Protein AF-A0A9Q4GUC1-F1 (afdb_monomer_lite)

Structure (mmCIF, N/CA/C/O backbone):
data_AF-A0A9Q4GUC1-F1
#
_entry.id   AF-A0A9Q4GUC1-F1
#
loop_
_atom_site.group_PDB
_atom_site.id
_atom_site.type_symbol
_atom_site.label_atom_id
_atom_site.label_alt_id
_atom_site.label_comp_id
_atom_site.label_asym_id
_atom_site.label_entity_id
_atom_site.label_seq_id
_atom_site.pdbx_PDB_ins_code
_atom_site.Cartn_x
_atom_site.Cartn_y
_atom_site.Cartn_z
_atom_site.occupancy
_atom_site.B_iso_or_equiv
_atom_site.auth_seq_id
_atom_site.auth_comp_id
_atom_site.auth_asym_id
_atom_site.auth_atom_id
_atom_site.pdbx_PDB_model_num
ATOM 1 N N . MET A 1 1 ? -43.993 -12.519 84.714 1.00 38.12 1 MET A N 1
ATOM 2 C CA . MET A 1 1 ? -42.914 -12.198 83.753 1.00 38.12 1 MET A CA 1
ATOM 3 C C . MET A 1 1 ? -43.347 -10.989 82.925 1.00 38.12 1 MET A C 1
ATOM 5 O O . MET A 1 1 ? -44.485 -10.961 82.479 1.00 38.12 1 MET A O 1
ATOM 9 N N . LYS A 1 2 ? -42.481 -9.963 82.849 1.00 43.41 2 LYS A N 1
ATOM 10 C CA . LYS A 1 2 ? -42.586 -8.724 82.036 1.00 43.41 2 LYS A CA 1
ATOM 11 C C . LYS A 1 2 ? -42.635 -9.090 80.533 1.00 43.41 2 LYS A C 1
ATOM 13 O O . LYS A 1 2 ? -42.073 -10.115 80.182 1.00 43.41 2 LYS A O 1
ATOM 18 N N . SER A 1 3 ? -43.247 -8.346 79.609 1.00 45.41 3 SER A N 1
ATOM 19 C CA . SER A 1 3 ? -43.337 -6.888 79.474 1.00 45.41 3 SER A CA 1
ATOM 20 C C . SER A 1 3 ? -44.627 -6.448 78.750 1.00 45.41 3 SER A C 1
ATOM 22 O O . SER A 1 3 ? -45.191 -7.183 77.945 1.00 45.41 3 SER A O 1
ATOM 24 N N . ARG A 1 4 ? -45.090 -5.233 79.063 1.00 57.41 4 ARG A N 1
ATOM 25 C CA . ARG A 1 4 ? -46.093 -4.467 78.310 1.00 57.41 4 ARG A CA 1
ATOM 26 C C . ARG A 1 4 ? -45.345 -3.333 77.606 1.00 57.41 4 ARG A C 1
ATOM 28 O O . ARG A 1 4 ? -44.520 -2.701 78.262 1.00 57.41 4 ARG A O 1
ATOM 35 N N . SER A 1 5 ? -45.656 -3.036 76.347 1.00 56.94 5 SER A N 1
ATOM 36 C CA . SER A 1 5 ? -45.330 -1.735 75.753 1.00 56.94 5 SER A CA 1
ATOM 37 C C . SER A 1 5 ? -46.492 -1.258 74.886 1.00 56.94 5 SER A C 1
ATOM 39 O O . SER A 1 5 ? -47.025 -2.008 74.073 1.00 56.94 5 SER A O 1
ATOM 41 N N . PHE A 1 6 ? -46.917 -0.033 75.165 1.00 49.84 6 PHE A N 1
ATOM 42 C CA . PHE A 1 6 ? -48.109 0.674 74.710 1.00 49.84 6 PHE A CA 1
ATOM 43 C C . PHE A 1 6 ? -47.636 1.929 73.951 1.00 49.84 6 PHE A C 1
ATOM 45 O O . PHE A 1 6 ? -46.662 2.535 74.388 1.00 49.84 6 PHE A O 1
ATOM 52 N N . LEU A 1 7 ? -48.397 2.346 72.926 1.00 46.91 7 LEU A N 1
ATOM 53 C CA . LEU A 1 7 ? -48.468 3.703 72.330 1.00 46.91 7 LEU A CA 1
ATOM 54 C C . LEU A 1 7 ? -47.204 4.220 71.586 1.00 46.91 7 LEU A C 1
ATOM 56 O O . LEU A 1 7 ? -46.137 4.367 72.160 1.00 46.91 7 LEU A O 1
ATOM 60 N N . GLN A 1 8 ? -47.229 4.374 70.254 1.00 50.12 8 GLN A N 1
ATOM 61 C CA . GLN A 1 8 ? -47.800 5.493 69.469 1.00 50.12 8 GLN A CA 1
ATOM 62 C C . GLN A 1 8 ? -47.007 6.803 69.610 1.00 50.12 8 GLN A C 1
ATOM 64 O O . GLN A 1 8 ? -46.914 7.337 70.704 1.00 50.12 8 GLN A O 1
ATOM 69 N N . CYS A 1 9 ? -46.531 7.345 68.483 1.00 43.53 9 CYS A N 1
ATOM 70 C CA . CYS A 1 9 ? -46.477 8.786 68.209 1.00 43.53 9 CYS A CA 1
ATOM 71 C C . CYS A 1 9 ? -46.208 9.009 66.711 1.00 43.53 9 CYS A C 1
ATOM 73 O O . CYS A 1 9 ? -45.082 8.890 66.236 1.00 43.53 9 CYS A O 1
ATOM 75 N N . PHE A 1 10 ? -47.271 9.337 65.971 1.00 50.06 10 PHE A N 1
ATOM 76 C CA . PHE A 1 10 ? -47.162 10.187 64.790 1.00 50.06 10 PHE A CA 1
ATOM 77 C C . PHE A 1 10 ? -46.742 11.575 65.280 1.00 50.06 10 PHE A C 1
ATOM 79 O O . PHE A 1 10 ? -47.454 12.169 66.086 1.00 50.06 10 PHE A O 1
ATOM 86 N N . ALA A 1 11 ? -45.628 12.105 64.788 1.00 43.25 11 ALA A N 1
ATOM 87 C CA . ALA A 1 11 ? -45.345 13.530 64.872 1.00 43.25 11 ALA A CA 1
ATOM 88 C C . ALA A 1 11 ? -44.516 13.955 63.660 1.00 43.25 11 ALA A C 1
ATOM 90 O O . ALA A 1 11 ? -43.440 13.424 63.395 1.00 43.25 11 ALA A O 1
ATOM 91 N N . ALA A 1 12 ? -45.079 14.899 62.914 1.00 48.78 12 ALA A N 1
ATOM 92 C CA . ALA A 1 12 ? -44.445 15.613 61.825 1.00 48.78 12 ALA A CA 1
ATOM 93 C C . ALA A 1 12 ? -43.177 16.342 62.304 1.00 48.78 12 ALA A C 1
ATOM 95 O O . ALA A 1 12 ? -43.180 16.974 63.359 1.00 48.78 12 ALA A O 1
ATOM 96 N N . GLY A 1 13 ? -42.117 16.296 61.498 1.00 41.41 13 GLY A N 1
ATOM 97 C CA . GLY A 1 13 ? -40.890 17.059 61.708 1.00 41.41 13 GLY A CA 1
ATOM 98 C C . GLY A 1 13 ? -40.245 17.367 60.362 1.00 41.41 13 GLY A C 1
ATOM 99 O O . GLY A 1 13 ? -39.853 16.461 59.635 1.00 41.41 13 GLY A O 1
ATOM 100 N N . ALA A 1 14 ? -40.204 18.648 60.009 1.00 52.12 14 ALA A N 1
ATOM 101 C CA . ALA A 1 14 ? -39.634 19.163 58.774 1.00 52.12 14 ALA A CA 1
ATOM 102 C C . ALA A 1 14 ? -38.127 18.879 58.669 1.00 52.12 14 ALA A C 1
ATOM 104 O O . ALA A 1 14 ? -37.386 19.218 59.586 1.00 52.12 14 ALA A O 1
ATOM 105 N N . LEU A 1 15 ? -37.674 18.377 57.517 1.00 44.31 15 LEU A N 1
ATOM 106 C CA . LEU A 1 15 ? -36.309 18.573 57.020 1.00 44.31 15 LEU A CA 1
ATOM 107 C C . LEU A 1 15 ? -36.361 18.798 55.504 1.00 44.31 15 LEU A C 1
ATOM 109 O O . LEU A 1 15 ? -36.270 17.877 54.698 1.00 44.31 15 LEU A O 1
ATOM 113 N N . ALA A 1 16 ? -36.530 20.063 55.120 1.00 51.91 16 ALA A N 1
ATOM 114 C CA . ALA A 1 16 ? -36.073 20.552 53.830 1.00 51.91 16 ALA A CA 1
ATOM 115 C C . ALA A 1 16 ? -34.540 20.505 53.851 1.00 51.91 16 ALA A C 1
ATOM 117 O O . ALA A 1 16 ? -33.913 21.277 54.576 1.00 51.91 16 ALA A O 1
ATOM 118 N N . SER A 1 17 ? -33.912 19.566 53.144 1.00 49.22 17 SER A N 1
ATOM 119 C CA . SER A 1 17 ? -32.449 19.493 53.090 1.00 49.22 17 SER A CA 1
ATOM 120 C C . SER A 1 17 ? -31.959 18.806 51.812 1.00 49.22 17 SER A C 1
ATOM 122 O O . SER A 1 17 ? -32.234 17.633 51.592 1.00 49.22 17 SER A O 1
ATOM 124 N N . LEU A 1 18 ? -31.150 19.557 51.052 1.00 54.25 18 LEU A N 1
ATOM 125 C CA . LEU A 1 18 ? -30.155 19.114 50.062 1.00 54.25 18 LEU A CA 1
ATOM 126 C C . LEU A 1 18 ? -30.629 18.800 48.633 1.00 54.25 18 LEU A C 1
ATOM 128 O O . LEU A 1 18 ? -30.394 17.721 48.100 1.00 54.25 18 LEU A O 1
ATOM 132 N N . ALA A 1 19 ? -31.138 19.817 47.938 1.00 53.91 19 ALA A N 1
ATOM 133 C CA . ALA A 1 19 ? -30.896 19.939 46.500 1.00 53.91 19 ALA A CA 1
ATOM 134 C C . ALA A 1 19 ? -29.687 20.864 46.282 1.00 53.91 19 ALA A C 1
ATOM 136 O O . ALA A 1 19 ? -29.884 22.031 45.979 1.00 53.91 19 ALA A O 1
ATOM 137 N N . LEU A 1 20 ? -28.447 20.402 46.510 1.00 54.47 20 LEU A N 1
ATOM 138 C CA . LEU A 1 20 ? -27.250 21.167 46.114 1.00 54.47 20 LEU A CA 1
ATOM 139 C C . LEU A 1 20 ? -25.968 20.305 46.082 1.00 54.47 20 LEU A C 1
ATOM 141 O O . LEU A 1 20 ? -25.088 20.457 46.920 1.00 54.47 20 LEU A O 1
ATOM 145 N N . SER A 1 21 ? -25.830 19.399 45.110 1.00 55.75 21 SER A N 1
ATOM 146 C CA . SER A 1 21 ? -24.504 18.849 44.760 1.00 55.75 21 SER A CA 1
ATOM 147 C C . SER A 1 21 ? -24.477 18.187 43.377 1.00 55.75 21 SER A C 1
ATOM 149 O O . SER A 1 21 ? -24.220 16.992 43.255 1.00 55.75 21 SER A O 1
ATOM 151 N N . ALA A 1 22 ? -24.736 18.945 42.311 1.00 55.84 22 ALA A N 1
ATOM 152 C CA . ALA A 1 22 ? -24.563 18.440 40.946 1.00 55.84 22 ALA A CA 1
ATOM 153 C C . ALA A 1 22 ? -23.853 19.465 40.046 1.00 55.84 22 ALA A C 1
ATOM 155 O O . ALA A 1 22 ? -24.370 19.867 39.015 1.00 55.84 22 ALA A O 1
ATOM 156 N N . PHE A 1 23 ? -22.661 19.904 40.458 1.00 61.47 23 PHE A N 1
ATOM 157 C CA . PHE A 1 23 ? -21.711 20.636 39.605 1.00 61.47 23 PHE A CA 1
ATOM 158 C C . PHE A 1 23 ? -20.305 20.026 39.720 1.00 61.47 23 PHE A C 1
ATOM 160 O O . PHE A 1 23 ? -19.307 20.728 39.855 1.00 61.47 23 PHE A O 1
ATOM 167 N N . ALA A 1 24 ? -20.210 18.694 39.688 1.00 65.06 24 ALA A N 1
ATOM 168 C CA . ALA A 1 24 ? -18.926 18.067 39.397 1.00 65.06 24 ALA A CA 1
ATOM 169 C C . ALA A 1 24 ? -18.638 18.264 37.895 1.00 65.06 24 ALA A C 1
ATOM 171 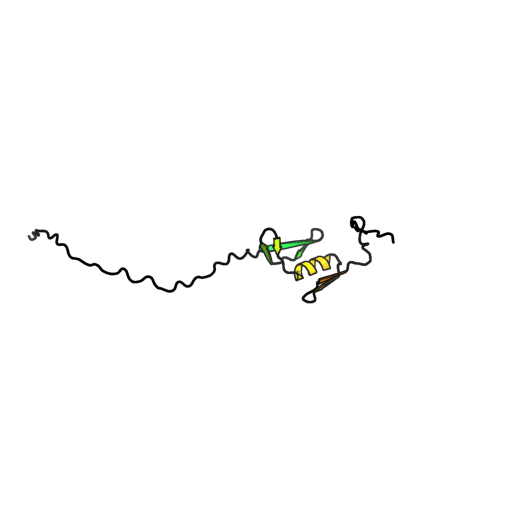O O . ALA A 1 24 ? -19.521 17.971 37.084 1.00 65.06 24 ALA A O 1
ATOM 172 N N . PRO A 1 25 ? -17.454 18.764 37.496 1.00 62.78 25 PRO A N 1
ATOM 173 C CA . PRO A 1 25 ? -17.094 18.845 36.088 1.00 62.78 25 PRO A CA 1
ATOM 174 C C . PRO A 1 25 ? -17.076 17.428 35.511 1.00 62.78 25 PRO A C 1
ATOM 176 O O . PRO A 1 25 ? -16.251 16.598 35.892 1.00 62.78 25 PRO A O 1
ATOM 179 N N . GLN A 1 26 ? -18.015 17.131 34.614 1.00 66.75 26 GLN A N 1
ATOM 180 C CA . GLN A 1 26 ? -17.998 15.883 33.866 1.00 66.75 26 GLN A CA 1
ATOM 181 C C . GLN A 1 26 ? -16.881 15.985 32.831 1.00 66.75 26 GLN A C 1
ATOM 183 O O . GLN A 1 26 ? -16.967 16.757 31.877 1.00 66.75 26 GLN A O 1
ATOM 188 N N . THR A 1 27 ? -15.812 15.221 33.024 1.00 69.62 27 THR A N 1
ATOM 189 C CA . THR A 1 27 ? -14.820 15.005 31.977 1.00 69.62 27 THR A CA 1
ATOM 190 C C . THR A 1 27 ? -15.481 14.193 30.866 1.00 69.62 27 THR A C 1
ATO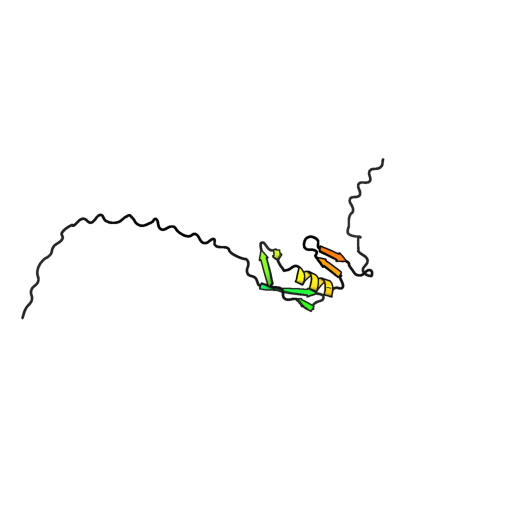M 192 O O . THR A 1 27 ? -15.748 13.000 31.008 1.00 69.62 27 THR A O 1
ATOM 195 N N . ALA A 1 28 ? -15.810 14.854 29.757 1.00 70.75 28 ALA A N 1
ATOM 196 C CA . ALA A 1 28 ? -16.289 14.177 28.563 1.00 70.75 28 ALA A CA 1
ATOM 197 C C . ALA A 1 28 ? -15.104 13.471 27.891 1.00 70.75 28 ALA A C 1
ATOM 199 O O . ALA A 1 28 ? -14.195 14.119 27.373 1.00 70.75 28 ALA A O 1
ATOM 200 N N . TYR A 1 29 ? -15.109 12.140 27.894 1.00 71.50 29 TYR A N 1
ATOM 201 C CA . TYR A 1 29 ? -14.228 11.357 27.033 1.00 71.50 29 TYR A CA 1
ATOM 202 C C . TYR A 1 29 ? -14.883 11.265 25.654 1.00 71.50 29 TYR A C 1
ATOM 204 O O . TYR A 1 29 ? -16.014 10.793 25.532 1.00 71.50 29 TYR A O 1
ATOM 212 N N . ALA A 1 30 ? -14.199 11.740 24.614 1.00 64.44 30 ALA A N 1
ATOM 213 C CA . ALA A 1 30 ? -14.662 11.560 23.245 1.00 64.44 30 ALA A CA 1
ATOM 214 C C . ALA A 1 30 ? -14.667 10.060 22.915 1.00 64.44 30 ALA A C 1
ATOM 216 O O . ALA A 1 30 ? -13.612 9.427 22.873 1.00 64.44 30 ALA A O 1
ATOM 217 N N . ALA A 1 31 ? -15.851 9.487 22.692 1.00 66.31 31 ALA A N 1
ATOM 218 C CA . ALA A 1 31 ? -15.978 8.133 22.174 1.00 66.31 31 ALA A CA 1
ATOM 219 C C . ALA A 1 31 ? -15.585 8.147 20.693 1.00 66.31 31 ALA A C 1
ATOM 221 O O . ALA A 1 31 ? -16.368 8.548 19.831 1.00 66.31 31 ALA A O 1
ATOM 222 N N . THR A 1 32 ? -14.358 7.741 20.386 1.00 74.69 32 THR A N 1
ATOM 223 C CA . THR A 1 32 ? -14.016 7.351 19.022 1.00 74.69 32 THR A CA 1
ATOM 224 C C . THR A 1 32 ? -14.541 5.931 18.818 1.00 74.69 32 THR A C 1
ATOM 226 O O . THR A 1 32 ? -14.313 5.056 19.649 1.00 74.69 32 THR A O 1
ATOM 229 N N . ASN A 1 33 ? -15.276 5.695 17.730 1.00 74.69 33 ASN A N 1
ATOM 230 C CA . ASN A 1 33 ? -15.551 4.345 17.234 1.00 74.69 33 ASN A CA 1
ATOM 231 C C . ASN A 1 33 ? -14.511 4.053 16.146 1.00 74.69 33 ASN A C 1
ATOM 233 O O . ASN A 1 33 ? -14.811 4.256 14.967 1.00 74.69 33 ASN A O 1
ATOM 237 N N . PRO A 1 34 ? -13.263 3.688 16.495 1.00 76.50 34 PRO A N 1
ATOM 238 C CA . PRO A 1 34 ? -12.283 3.350 15.481 1.00 76.50 34 PRO A CA 1
ATOM 239 C C . PRO A 1 34 ? -12.756 2.106 14.730 1.00 76.50 34 PRO A C 1
ATOM 241 O O . PRO A 1 34 ? -13.205 1.131 15.337 1.00 76.50 34 PRO A O 1
ATOM 244 N N . SER A 1 35 ? -12.631 2.127 13.405 1.00 85.00 35 SER A N 1
ATOM 245 C CA . SER A 1 35 ? -12.784 0.911 12.613 1.00 85.00 35 SER A CA 1
ATOM 246 C C . SER A 1 35 ? -11.794 -0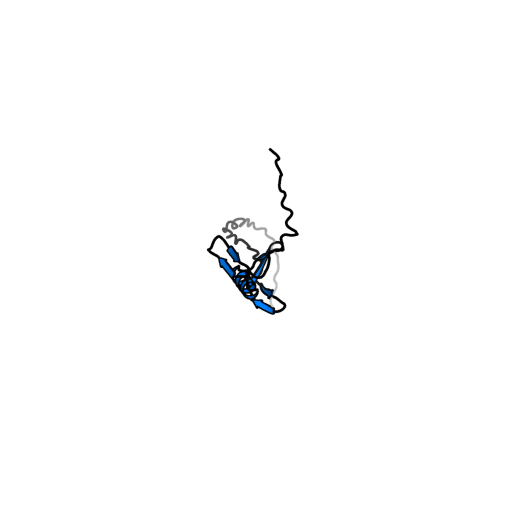.147 13.117 1.00 85.00 35 SER A C 1
ATOM 248 O O . SER A 1 35 ? -10.613 0.168 13.299 1.00 85.00 35 SER A O 1
ATOM 250 N N . PRO A 1 36 ? -12.234 -1.396 13.346 1.00 89.19 36 PRO A N 1
ATOM 251 C CA . PRO A 1 36 ? -11.347 -2.437 13.837 1.00 89.19 36 PRO A CA 1
ATOM 252 C C . PRO A 1 36 ? -10.255 -2.736 12.806 1.00 89.19 36 PRO A C 1
ATOM 254 O O . PRO A 1 36 ? -10.524 -2.904 11.615 1.00 89.19 36 PRO A O 1
ATOM 257 N N . MET A 1 37 ? -9.019 -2.837 13.290 1.00 91.06 37 MET A N 1
ATOM 258 C CA . MET A 1 37 ? -7.880 -3.310 12.509 1.00 91.06 37 MET A CA 1
ATOM 259 C C . MET A 1 37 ? -7.945 -4.835 12.420 1.00 91.06 37 MET A C 1
ATOM 261 O O . MET A 1 37 ? -7.911 -5.531 13.433 1.00 91.06 37 MET A O 1
ATOM 265 N N . THR A 1 38 ? -8.028 -5.363 11.206 1.00 91.56 38 THR A N 1
ATOM 266 C CA . THR A 1 38 ? -8.108 -6.801 10.922 1.00 91.56 38 THR A CA 1
ATOM 267 C C . THR A 1 38 ? -7.024 -7.191 9.928 1.00 91.56 38 THR A C 1
ATOM 269 O O . THR A 1 38 ? -6.653 -6.391 9.071 1.00 91.56 38 THR A O 1
ATOM 272 N N . LYS A 1 39 ? -6.489 -8.411 10.037 1.00 89.50 39 LYS A N 1
ATOM 273 C CA . LYS A 1 39 ? -5.571 -8.933 9.016 1.00 89.50 39 LYS A CA 1
ATOM 274 C C . LYS A 1 39 ? -6.348 -9.180 7.725 1.00 89.50 39 LYS A C 1
ATOM 276 O O . LYS A 1 39 ? -7.403 -9.816 7.756 1.00 89.50 39 LYS A O 1
ATOM 281 N N . ARG A 1 40 ? -5.836 -8.671 6.608 1.00 86.69 40 ARG A N 1
ATOM 282 C CA . ARG A 1 40 ? -6.413 -8.838 5.269 1.00 86.69 40 ARG A CA 1
ATOM 283 C C . ARG A 1 40 ? -5.383 -9.466 4.340 1.00 86.69 40 ARG A C 1
ATOM 285 O O . ARG A 1 40 ? -4.191 -9.351 4.591 1.00 86.69 40 ARG A O 1
ATOM 292 N N . TRP A 1 41 ? -5.871 -10.129 3.302 1.00 84.00 41 TRP A N 1
ATOM 293 C CA . TRP A 1 41 ? -5.062 -10.816 2.301 1.00 84.00 41 TRP A CA 1
ATOM 294 C C . TRP A 1 41 ? -4.875 -9.901 1.091 1.00 84.00 41 TRP A C 1
ATOM 296 O O . TRP A 1 41 ? -5.831 -9.232 0.684 1.00 84.00 41 TRP A O 1
ATOM 306 N N . ILE A 1 42 ? -3.657 -9.856 0.550 1.00 84.38 42 ILE A N 1
ATOM 307 C CA . ILE A 1 42 ? -3.394 -9.349 -0.799 1.00 84.38 42 ILE A CA 1
ATOM 308 C C . ILE A 1 42 ? -2.975 -10.553 -1.641 1.00 84.38 42 ILE A C 1
ATOM 310 O O . ILE A 1 42 ? -1.857 -11.056 -1.502 1.00 84.38 42 ILE A O 1
ATOM 314 N N . ASP A 1 43 ? -3.900 -11.023 -2.473 1.00 82.69 43 ASP A N 1
ATOM 315 C CA . ASP A 1 43 ? -3.692 -12.184 -3.330 1.00 82.69 43 ASP A CA 1
ATOM 316 C C . ASP A 1 43 ? -3.165 -11.731 -4.695 1.00 82.69 43 ASP A C 1
ATOM 318 O O . ASP A 1 43 ? -3.770 -10.893 -5.367 1.00 82.69 43 ASP A O 1
ATOM 322 N N . VAL A 1 44 ? -2.033 -12.297 -5.110 1.00 77.50 44 VAL A N 1
ATOM 323 C CA . VAL A 1 44 ? -1.438 -12.097 -6.435 1.00 77.50 44 VAL A CA 1
ATOM 324 C C . VAL A 1 44 ? -1.312 -13.470 -7.081 1.00 77.50 44 VAL A C 1
ATOM 326 O O . VAL A 1 44 ? -0.631 -14.335 -6.541 1.00 77.50 44 VAL A O 1
ATOM 329 N N . ASN A 1 45 ? -1.964 -13.692 -8.228 1.00 77.69 45 ASN A N 1
ATOM 330 C CA . ASN A 1 45 ? -1.949 -14.984 -8.935 1.00 77.69 45 ASN A CA 1
ATOM 331 C C . ASN A 1 45 ? -2.273 -16.189 -8.019 1.00 77.69 45 ASN A C 1
ATOM 333 O O . ASN A 1 45 ? -1.554 -17.186 -8.030 1.00 77.69 45 ASN A O 1
ATOM 337 N N . ASP A 1 46 ? -3.312 -16.068 -7.184 1.00 73.94 46 ASP A N 1
ATOM 338 C CA . ASP A 1 46 ? -3.744 -17.079 -6.197 1.00 73.94 46 ASP A CA 1
ATOM 339 C C . ASP A 1 46 ? -2.732 -17.395 -5.077 1.00 73.94 46 ASP A C 1
ATOM 341 O O . ASP A 1 46 ? -2.922 -18.332 -4.297 1.00 73.94 46 ASP A O 1
ATOM 345 N N . GLN A 1 47 ? -1.666 -16.600 -4.950 1.00 71.38 47 GLN A N 1
ATOM 346 C CA . GLN A 1 47 ? -0.721 -16.678 -3.845 1.00 71.38 47 GLN A CA 1
ATOM 347 C C . GLN A 1 47 ? -0.897 -15.480 -2.907 1.00 71.38 47 GLN A C 1
ATOM 349 O O . GLN A 1 47 ? -0.813 -14.317 -3.303 1.00 71.38 47 GLN A O 1
ATOM 354 N N . ALA A 1 48 ? -1.128 -15.789 -1.635 1.00 67.75 48 ALA A N 1
ATOM 355 C CA . ALA A 1 48 ? -1.149 -14.818 -0.556 1.00 67.75 48 ALA A CA 1
ATOM 356 C C . ALA A 1 48 ? 0.281 -14.406 -0.201 1.00 67.75 48 ALA A C 1
ATOM 358 O O . ALA A 1 48 ? 1.016 -15.193 0.402 1.00 67.75 48 ALA A O 1
ATOM 359 N N . TYR A 1 49 ? 0.682 -13.191 -0.571 1.00 67.25 49 TYR A N 1
ATOM 360 C CA . TYR A 1 49 ? 2.041 -12.712 -0.297 1.00 67.25 49 TYR A CA 1
ATOM 361 C C . TYR A 1 49 ? 2.136 -11.944 1.018 1.00 67.25 49 TYR A C 1
ATOM 363 O O . TYR A 1 49 ? 3.125 -12.078 1.732 1.00 67.25 49 TYR A O 1
ATOM 371 N N . GLU A 1 50 ? 1.099 -11.183 1.378 1.00 70.50 50 GLU A N 1
ATOM 372 C CA . GLU A 1 50 ? 1.158 -10.267 2.516 1.00 70.50 50 GLU A CA 1
ATOM 373 C C . GLU A 1 50 ? -0.123 -10.284 3.360 1.00 70.50 50 GLU A C 1
ATOM 375 O O . GLU A 1 50 ? -1.241 -10.357 2.840 1.00 70.50 50 GLU A O 1
ATOM 380 N N . HIS A 1 51 ? 0.052 -10.163 4.683 1.00 83.06 51 HIS A N 1
ATOM 381 C CA . HIS A 1 51 ? -1.037 -10.088 5.668 1.00 83.06 51 HIS A CA 1
ATOM 382 C C . HIS A 1 51 ? -1.039 -8.755 6.437 1.00 83.06 51 HIS A C 1
ATOM 384 O O . HIS A 1 51 ? -0.829 -8.750 7.661 1.00 83.06 51 HIS A O 1
ATOM 390 N N . PRO A 1 52 ? -1.262 -7.606 5.772 1.00 88.12 52 PRO A N 1
ATOM 391 C CA . PRO A 1 52 ? -1.334 -6.331 6.463 1.00 88.12 52 PRO A CA 1
ATOM 392 C C . PRO A 1 52 ? -2.524 -6.269 7.419 1.00 88.12 52 PRO A C 1
ATOM 394 O O . PRO A 1 52 ? -3.614 -6.786 7.152 1.00 88.12 52 PRO A O 1
ATOM 397 N N . TYR A 1 53 ? -2.335 -5.543 8.519 1.00 91.56 53 TYR A N 1
ATOM 398 C CA . TYR A 1 53 ? -3.466 -5.003 9.259 1.00 91.56 53 TYR A CA 1
ATOM 399 C C . TYR A 1 53 ? -4.092 -3.863 8.456 1.00 91.56 53 TYR A C 1
ATOM 401 O O . TYR A 1 53 ? -3.406 -2.922 8.059 1.00 91.56 53 TYR A O 1
ATOM 409 N N . ALA A 1 54 ? -5.397 -3.954 8.245 1.00 92.38 54 ALA A N 1
ATOM 410 C CA . ALA A 1 54 ? -6.199 -2.997 7.505 1.00 92.38 54 ALA A CA 1
ATOM 411 C C . ALA A 1 54 ? -7.528 -2.764 8.227 1.00 92.38 54 ALA A C 1
ATOM 413 O O . ALA A 1 54 ? -7.970 -3.581 9.039 1.00 92.38 54 ALA A O 1
ATOM 414 N N . PHE A 1 55 ? -8.189 -1.658 7.914 1.00 92.94 55 PHE A N 1
ATOM 415 C CA . PHE A 1 55 ? -9.509 -1.345 8.449 1.00 92.94 55 PHE A CA 1
ATOM 416 C C . PHE A 1 55 ? -10.458 -0.962 7.320 1.00 92.94 55 PHE A C 1
ATOM 418 O O . PHE A 1 55 ? -10.037 -0.529 6.248 1.00 92.94 55 PHE A O 1
ATOM 425 N N . VAL A 1 56 ? -11.755 -1.126 7.565 1.00 91.56 56 VAL A N 1
ATOM 426 C CA . VAL A 1 56 ? -12.798 -0.714 6.624 1.00 91.56 56 VAL A CA 1
ATOM 427 C C . VAL A 1 56 ? -13.490 0.521 7.178 1.00 91.56 56 VAL A C 1
ATOM 429 O O . VAL A 1 56 ? -13.945 0.517 8.323 1.00 91.56 56 VAL A O 1
ATOM 432 N N . ALA A 1 57 ? -13.585 1.574 6.375 1.00 91.12 57 ALA A N 1
ATOM 433 C CA . ALA A 1 57 ? -14.374 2.757 6.692 1.00 91.12 57 ALA A CA 1
ATOM 434 C C . ALA A 1 57 ? -15.202 3.142 5.465 1.00 91.12 57 ALA A C 1
ATOM 436 O O . ALA A 1 57 ? -14.670 3.258 4.365 1.00 91.12 57 ALA A O 1
ATOM 437 N N . ASN A 1 58 ? -16.516 3.300 5.651 1.00 90.94 58 ASN A N 1
ATOM 438 C CA . ASN A 1 58 ? -17.462 3.660 4.586 1.00 90.94 58 ASN A CA 1
ATOM 439 C C . ASN A 1 58 ? -17.394 2.746 3.344 1.00 90.94 58 ASN A C 1
ATOM 441 O O . ASN A 1 58 ? -17.522 3.215 2.219 1.00 90.94 58 ASN A O 1
ATOM 445 N N . GLY A 1 59 ? -17.157 1.444 3.537 1.00 89.94 59 GLY A N 1
ATOM 446 C CA . GLY A 1 59 ? -17.017 0.480 2.437 1.00 89.94 59 GLY A CA 1
ATOM 447 C C . GLY A 1 59 ? -15.649 0.483 1.744 1.00 89.94 59 GLY A C 1
ATOM 448 O O . GLY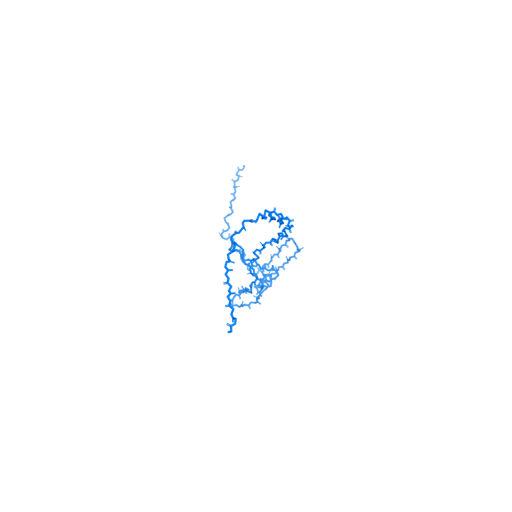 A 1 59 ? -15.395 -0.383 0.913 1.00 89.94 59 GLY A O 1
ATOM 449 N N . THR A 1 60 ? -14.743 1.384 2.125 1.00 92.31 60 THR A N 1
ATOM 450 C CA . THR A 1 60 ? -13.369 1.439 1.614 1.00 92.31 60 THR A CA 1
ATOM 451 C C . THR A 1 60 ? -12.428 0.695 2.553 1.00 92.31 60 THR A C 1
ATOM 453 O O . THR A 1 60 ? -12.440 0.922 3.764 1.00 92.31 60 THR A O 1
ATOM 456 N N . THR A 1 61 ? -11.595 -0.190 2.000 1.00 91.69 61 THR A N 1
ATOM 457 C CA . THR A 1 61 ? -10.521 -0.858 2.751 1.00 91.69 61 THR A CA 1
ATOM 458 C C . THR A 1 61 ? -9.266 0.003 2.713 1.00 91.69 61 THR A C 1
ATOM 460 O O . THR A 1 61 ? -8.754 0.307 1.640 1.00 91.69 61 THR A O 1
ATOM 463 N N . TYR A 1 62 ? -8.754 0.362 3.884 1.00 92.31 62 TYR A N 1
ATOM 464 C CA . TYR A 1 62 ? -7.514 1.107 4.054 1.00 92.31 62 TYR A CA 1
ATOM 465 C C . TYR A 1 62 ? -6.424 0.159 4.533 1.00 92.31 62 TYR A C 1
ATOM 467 O O . TYR A 1 62 ? -6.581 -0.506 5.558 1.00 92.31 62 TYR A O 1
ATOM 475 N N . MET A 1 63 ? -5.316 0.115 3.802 1.00 92.94 63 MET A N 1
ATOM 476 C CA . MET A 1 63 ? -4.153 -0.715 4.106 1.00 92.94 63 MET A CA 1
ATOM 477 C C . MET A 1 63 ? -2.864 0.100 3.954 1.00 92.94 63 MET A C 1
ATOM 479 O O . MET A 1 63 ? -2.864 1.098 3.228 1.00 92.94 63 MET A O 1
ATOM 483 N N . PRO A 1 64 ? -1.764 -0.279 4.626 1.00 92.44 64 PRO A N 1
ATOM 484 C CA . PRO A 1 64 ? -0.515 0.456 4.501 1.00 92.44 64 PRO A CA 1
ATOM 485 C C . PRO A 1 64 ? 0.063 0.298 3.092 1.00 92.44 64 PRO A C 1
ATOM 487 O O . PRO A 1 64 ? 0.205 -0.823 2.602 1.00 92.44 64 PRO A O 1
ATOM 490 N N . LEU A 1 65 ? 0.438 1.427 2.480 1.00 93.00 65 LEU A N 1
ATOM 491 C CA . LEU A 1 65 ? 0.943 1.496 1.104 1.00 93.00 65 LEU A CA 1
ATOM 492 C C . LEU A 1 65 ? 2.086 0.506 0.854 1.00 93.00 65 LEU A C 1
ATOM 494 O O . LEU A 1 65 ? 2.063 -0.198 -0.145 1.00 93.00 65 LEU A O 1
ATOM 498 N N . TYR A 1 66 ? 3.026 0.387 1.795 1.00 92.50 66 TYR A N 1
ATOM 499 C CA . TYR A 1 66 ? 4.172 -0.521 1.696 1.00 92.50 66 TYR A CA 1
ATOM 500 C C . TYR A 1 66 ? 3.793 -1.957 1.293 1.00 92.50 66 TYR A C 1
ATOM 502 O O . TYR A 1 66 ? 4.456 -2.541 0.447 1.00 92.50 66 TYR A O 1
ATOM 510 N N . TYR A 1 67 ? 2.712 -2.521 1.842 1.00 91.81 67 TYR A N 1
ATOM 511 C CA . TYR A 1 67 ? 2.298 -3.890 1.503 1.00 91.81 67 TYR A CA 1
ATOM 512 C C . TYR A 1 67 ? 1.694 -3.990 0.100 1.00 91.81 67 TYR A C 1
ATOM 514 O O . TYR A 1 67 ? 1.838 -5.013 -0.562 1.00 91.81 67 TYR A O 1
ATOM 522 N N . VAL A 1 68 ? 1.061 -2.916 -0.378 1.00 90.69 68 VAL A N 1
ATOM 523 C CA . VAL A 1 68 ? 0.607 -2.817 -1.772 1.00 90.69 68 VAL A CA 1
ATOM 524 C C . VAL A 1 68 ? 1.814 -2.779 -2.706 1.00 90.69 68 VAL A C 1
ATOM 526 O O . VAL A 1 68 ? 1.838 -3.503 -3.695 1.00 90.69 68 VAL A O 1
ATOM 529 N N . MET A 1 69 ? 2.842 -2.000 -2.357 1.00 91.94 69 MET A N 1
ATOM 530 C CA . MET A 1 69 ? 4.105 -1.946 -3.099 1.00 91.94 69 MET A CA 1
ATOM 531 C C . MET A 1 69 ? 4.762 -3.333 -3.171 1.00 91.94 69 MET A C 1
ATOM 533 O O . MET A 1 69 ? 5.123 -3.786 -4.252 1.00 91.94 69 MET A O 1
ATOM 537 N N . GLN A 1 70 ? 4.860 -4.067 -2.054 1.00 90.19 70 GLN A N 1
ATOM 538 C CA . GLN A 1 70 ? 5.417 -5.431 -2.057 1.00 90.19 70 GLN A CA 1
ATOM 539 C C . GLN A 1 70 ? 4.650 -6.365 -3.005 1.00 90.19 70 GLN A C 1
ATOM 541 O O . GLN A 1 70 ? 5.259 -7.035 -3.838 1.00 90.19 70 GLN A O 1
ATOM 546 N N . ALA A 1 71 ? 3.316 -6.357 -2.949 1.00 89.38 71 ALA A N 1
ATOM 547 C CA . ALA A 1 71 ? 2.489 -7.165 -3.842 1.00 89.38 71 ALA A CA 1
ATOM 548 C C . ALA A 1 71 ? 2.714 -6.826 -5.329 1.00 89.38 71 ALA A C 1
ATOM 550 O O . ALA A 1 71 ? 2.802 -7.725 -6.163 1.00 89.38 71 ALA A O 1
ATOM 551 N N . LEU A 1 72 ? 2.868 -5.543 -5.667 1.00 88.50 72 LEU A N 1
ATOM 552 C CA . LEU A 1 72 ? 3.144 -5.103 -7.039 1.00 88.50 72 LEU A CA 1
ATOM 553 C C . LEU A 1 72 ? 4.559 -5.481 -7.501 1.00 88.50 72 LEU A C 1
ATOM 555 O O . LEU A 1 72 ? 4.728 -5.907 -8.645 1.00 88.50 72 LEU A O 1
ATOM 559 N N . ASN A 1 73 ? 5.551 -5.433 -6.608 1.00 89.06 73 ASN A N 1
ATOM 560 C CA . ASN A 1 73 ? 6.901 -5.932 -6.887 1.00 89.06 73 ASN A CA 1
ATOM 561 C C . ASN A 1 73 ? 6.897 -7.431 -7.216 1.00 89.06 73 ASN A C 1
ATOM 563 O O . ASN A 1 73 ? 7.583 -7.863 -8.143 1.00 89.06 73 ASN A O 1
ATOM 567 N N . HIS A 1 74 ? 6.064 -8.229 -6.538 1.00 86.31 74 HIS A N 1
ATOM 568 C CA . HIS A 1 74 ? 5.867 -9.641 -6.889 1.00 86.31 74 HIS A CA 1
ATOM 569 C C . HIS A 1 74 ? 5.259 -9.841 -8.286 1.00 86.31 74 HIS A C 1
ATOM 571 O O . HIS A 1 74 ? 5.508 -10.866 -8.919 1.00 86.31 74 HIS A O 1
ATOM 577 N N . MET A 1 75 ? 4.514 -8.860 -8.801 1.00 84.75 75 MET A N 1
ATOM 578 C CA . MET A 1 75 ? 3.995 -8.855 -10.175 1.00 84.75 75 MET A CA 1
ATOM 579 C C . MET A 1 75 ? 5.028 -8.384 -11.213 1.00 84.75 75 MET A C 1
ATOM 581 O O . MET A 1 75 ? 4.715 -8.324 -12.401 1.00 84.75 75 MET A O 1
ATOM 585 N N . GLY A 1 76 ? 6.253 -8.049 -10.792 1.00 86.19 76 GLY A N 1
ATOM 586 C CA . GLY A 1 76 ? 7.314 -7.548 -11.667 1.00 86.19 76 GLY A CA 1
ATOM 587 C C . GLY A 1 76 ? 7.180 -6.068 -12.030 1.00 86.19 76 GLY A C 1
ATOM 588 O O . GLY A 1 76 ? 7.835 -5.617 -12.970 1.00 86.19 76 GLY A O 1
ATOM 589 N N . LEU A 1 77 ? 6.331 -5.320 -11.320 1.00 88.88 77 LEU A N 1
ATOM 590 C CA . LEU A 1 77 ? 6.288 -3.862 -11.398 1.00 88.88 77 LEU A CA 1
ATOM 591 C C . LEU A 1 77 ? 7.363 -3.288 -10.476 1.00 88.88 77 LEU A C 1
ATOM 593 O O . LEU A 1 77 ? 7.531 -3.773 -9.366 1.00 88.88 77 LEU A O 1
ATOM 597 N N . THR A 1 78 ? 8.055 -2.244 -10.915 1.00 90.81 78 THR A N 1
ATOM 598 C CA . THR A 1 78 ? 9.006 -1.513 -10.072 1.00 90.81 78 THR A CA 1
ATOM 599 C C . THR A 1 78 ? 8.364 -0.214 -9.628 1.00 90.81 78 THR A C 1
ATOM 601 O O . THR A 1 78 ? 7.903 0.565 -10.471 1.00 90.81 78 THR A O 1
ATOM 604 N N . ASP A 1 79 ? 8.361 0.047 -8.327 1.00 92.81 79 ASP A N 1
ATOM 605 C CA . ASP A 1 79 ? 7.687 1.204 -7.760 1.00 92.81 79 ASP A CA 1
ATOM 606 C C . ASP A 1 79 ? 8.490 1.920 -6.660 1.00 92.81 79 ASP A C 1
ATOM 608 O O . ASP A 1 79 ? 9.327 1.333 -5.978 1.00 92.81 79 ASP A O 1
ATOM 612 N N . GLU A 1 80 ? 8.257 3.227 -6.512 1.00 94.06 80 GLU A N 1
ATOM 613 C CA . GLU A 1 80 ? 8.991 4.098 -5.590 1.00 94.06 80 GLU A CA 1
ATOM 614 C C . GLU A 1 80 ? 8.057 5.135 -4.954 1.00 94.06 80 GLU A C 1
ATOM 616 O O . GLU A 1 80 ? 7.279 5.806 -5.636 1.00 94.06 80 GLU A O 1
ATOM 621 N N . TRP A 1 81 ? 8.142 5.279 -3.630 1.00 94.69 81 TRP A N 1
ATOM 622 C CA . TRP A 1 81 ? 7.394 6.271 -2.860 1.00 94.69 81 TRP A CA 1
ATOM 623 C C . TRP A 1 81 ? 8.346 7.277 -2.219 1.00 94.69 81 TRP A C 1
ATOM 625 O O . TRP A 1 81 ? 9.167 6.911 -1.380 1.00 94.69 81 TRP 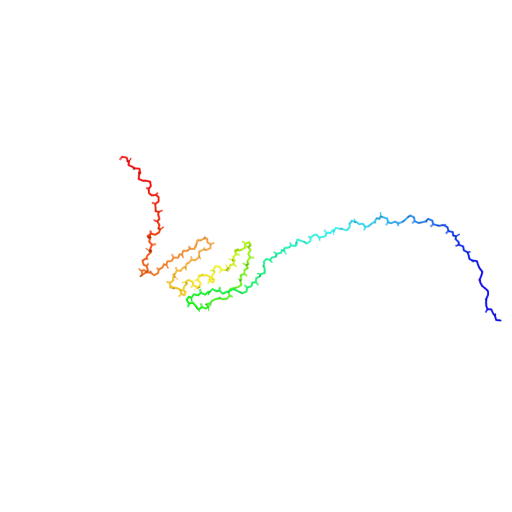A O 1
ATOM 635 N N . ASN A 1 82 ? 8.192 8.560 -2.553 1.00 94.25 82 ASN A N 1
ATOM 636 C CA . ASN A 1 82 ? 9.048 9.630 -2.022 1.00 94.25 82 ASN A CA 1
ATOM 637 C C . ASN A 1 82 ? 8.438 10.399 -0.830 1.00 94.25 82 ASN A C 1
ATOM 639 O O . ASN A 1 82 ? 8.955 11.444 -0.440 1.00 94.25 82 ASN A O 1
ATOM 643 N N . GLY A 1 83 ? 7.320 9.926 -0.271 1.00 94.12 83 GLY A N 1
ATOM 644 C CA . GLY A 1 83 ? 6.574 10.629 0.782 1.00 94.12 83 GLY A CA 1
ATOM 645 C C . GLY A 1 83 ? 5.406 11.486 0.283 1.00 94.12 83 GLY A C 1
ATOM 646 O O . GLY A 1 83 ? 4.549 11.844 1.087 1.00 94.12 83 GLY A O 1
ATOM 647 N N . GLN A 1 84 ? 5.336 11.772 -1.020 1.00 95.69 84 GLN A N 1
ATOM 648 C CA . GLN A 1 84 ? 4.280 12.590 -1.630 1.00 95.69 84 GLN A CA 1
ATOM 649 C C . GLN A 1 84 ? 3.743 12.007 -2.943 1.00 95.69 84 GLN A C 1
ATOM 651 O O . GLN A 1 84 ? 2.543 12.078 -3.212 1.00 95.69 84 GLN A O 1
ATOM 656 N N . THR A 1 85 ? 4.627 11.435 -3.754 1.00 95.31 85 THR A N 1
ATOM 657 C CA . THR A 1 85 ? 4.346 10.888 -5.077 1.00 95.31 85 THR A CA 1
ATOM 658 C C . THR A 1 85 ? 4.772 9.432 -5.123 1.00 95.31 85 THR A C 1
ATOM 660 O O . THR A 1 85 ? 5.875 9.078 -4.700 1.00 95.31 85 THR A O 1
ATOM 663 N N . TRP A 1 86 ? 3.880 8.601 -5.658 1.00 94.38 86 TRP A N 1
ATOM 664 C CA . TRP A 1 86 ? 4.132 7.195 -5.929 1.00 94.38 86 TRP A CA 1
ATOM 665 C C . TRP A 1 86 ? 4.348 7.023 -7.427 1.00 94.38 86 TRP A C 1
ATOM 667 O O . TRP A 1 86 ? 3.452 7.315 -8.220 1.00 94.38 86 TRP A O 1
ATOM 677 N N . THR A 1 87 ? 5.545 6.599 -7.816 1.00 94.44 87 THR A N 1
ATOM 678 C CA . THR A 1 87 ? 5.893 6.310 -9.209 1.00 94.44 87 THR A CA 1
ATOM 679 C C . THR A 1 87 ? 5.943 4.809 -9.425 1.00 94.44 87 THR A C 1
ATOM 681 O O . THR A 1 87 ? 6.502 4.087 -8.608 1.00 94.44 87 THR A O 1
ATOM 684 N N . MET A 1 88 ? 5.370 4.344 -10.533 1.00 92.19 88 MET A N 1
ATOM 685 C CA . MET A 1 88 ? 5.308 2.932 -10.908 1.00 92.19 88 MET A CA 1
ATOM 686 C C . MET A 1 88 ? 5.763 2.768 -12.354 1.00 92.19 88 MET A C 1
ATOM 688 O O . MET A 1 88 ? 5.411 3.569 -13.221 1.00 92.19 88 MET A O 1
ATOM 692 N N . SER A 1 89 ? 6.524 1.713 -12.614 1.00 89.25 89 SER A N 1
ATOM 693 C CA . SER A 1 89 ? 6.998 1.337 -13.941 1.00 89.25 89 SER A CA 1
ATOM 694 C C . SER A 1 89 ? 6.764 -0.151 -14.175 1.00 89.25 89 SER A C 1
ATOM 696 O O . SER A 1 89 ? 7.077 -0.988 -13.331 1.00 89.25 89 SER A O 1
ATOM 698 N N . GLY A 1 90 ? 6.156 -0.470 -15.316 1.00 81.88 90 GLY A N 1
ATOM 699 C CA . GLY A 1 90 ? 5.960 -1.848 -15.742 1.00 81.88 90 GLY A CA 1
ATOM 700 C C . GLY A 1 90 ? 7.165 -2.390 -16.509 1.00 81.88 90 GLY A C 1
ATOM 701 O O . GLY A 1 90 ? 7.967 -1.609 -17.030 1.00 81.88 90 GLY A O 1
ATOM 702 N N . PRO A 1 91 ? 7.293 -3.720 -16.623 1.00 75.00 91 PRO A N 1
ATOM 703 C CA . PRO A 1 91 ? 8.300 -4.323 -17.480 1.00 75.00 91 PRO A CA 1
ATOM 704 C C . PRO A 1 91 ? 8.069 -3.880 -18.931 1.00 75.00 91 PRO A C 1
ATOM 706 O O . PRO A 1 91 ? 6.940 -3.869 -19.422 1.00 75.00 91 PRO A O 1
ATOM 709 N N . SER A 1 92 ? 9.151 -3.538 -19.635 1.00 67.44 92 SER A N 1
ATOM 710 C CA . SER A 1 92 ? 9.117 -3.040 -21.022 1.00 67.44 92 SER A CA 1
ATOM 711 C C . SER A 1 92 ? 8.488 -4.017 -22.024 1.00 67.44 92 SER A C 1
ATOM 713 O O . SER A 1 92 ? 8.169 -3.633 -23.147 1.00 67.44 92 SER A O 1
ATOM 715 N N . SER A 1 93 ? 8.302 -5.275 -21.620 1.00 68.25 93 SER A N 1
ATOM 716 C CA . SER A 1 93 ? 7.662 -6.341 -22.387 1.00 68.25 93 SER A CA 1
ATOM 717 C C . SER A 1 93 ? 6.131 -6.357 -22.304 1.00 68.25 93 SER A C 1
ATOM 719 O O . SER A 1 93 ? 5.517 -7.103 -23.064 1.00 68.25 93 SER A O 1
ATOM 721 N N . LEU A 1 94 ? 5.503 -5.566 -21.424 1.00 68.25 94 LEU A N 1
ATOM 722 C CA . LEU A 1 94 ? 4.045 -5.431 -21.357 1.00 68.25 94 LEU A CA 1
ATOM 723 C C . LEU A 1 94 ? 3.606 -4.182 -22.139 1.00 68.25 94 LEU A C 1
ATOM 725 O O . LEU A 1 94 ? 3.705 -3.071 -21.612 1.00 68.25 94 LEU A O 1
ATOM 729 N N . PRO A 1 95 ? 3.128 -4.317 -23.394 1.00 67.50 95 PRO A N 1
ATOM 730 C CA . PRO A 1 95 ? 2.599 -3.178 -24.126 1.00 67.50 95 PRO A CA 1
ATOM 731 C C . PRO A 1 95 ? 1.361 -2.651 -23.401 1.00 67.50 95 PRO A C 1
ATOM 733 O O . PRO A 1 95 ? 0.400 -3.385 -23.166 1.00 67.50 95 PRO A O 1
ATOM 736 N N . ALA A 1 96 ? 1.383 -1.368 -23.050 1.00 70.62 96 ALA A N 1
ATOM 737 C CA . ALA A 1 96 ? 0.212 -0.700 -22.510 1.00 70.62 96 ALA A CA 1
ATOM 738 C C . ALA A 1 96 ? -0.921 -0.759 -23.548 1.00 70.62 96 ALA A C 1
ATOM 740 O O . ALA A 1 96 ? -0.766 -0.305 -24.685 1.00 70.62 96 ALA A O 1
ATOM 741 N N . ASN A 1 97 ? -2.050 -1.357 -23.169 1.00 76.31 97 ASN A N 1
ATOM 742 C CA . ASN A 1 97 ? -3.223 -1.404 -24.026 1.00 76.31 97 ASN A CA 1
ATOM 743 C C . ASN A 1 97 ? -4.007 -0.097 -23.875 1.00 76.31 97 ASN A C 1
ATOM 745 O O . ASN A 1 97 ? -4.602 0.163 -22.832 1.00 76.31 97 ASN A O 1
ATOM 749 N N . PHE A 1 98 ? -4.003 0.711 -24.930 1.00 77.25 98 PHE A N 1
ATOM 750 C CA . PHE A 1 98 ? -4.718 1.984 -24.980 1.00 77.25 98 PHE A CA 1
ATOM 751 C C . PHE A 1 98 ? -6.044 1.905 -25.745 1.00 77.25 98 PHE A C 1
ATOM 753 O O . PHE A 1 98 ? -6.666 2.940 -25.965 1.00 77.25 98 PHE A O 1
ATOM 760 N N . ALA A 1 99 ? -6.485 0.710 -26.158 1.00 78.50 99 ALA A N 1
ATOM 761 C CA . ALA A 1 99 ? -7.689 0.536 -26.973 1.00 78.50 99 ALA A CA 1
ATOM 762 C C . ALA A 1 99 ? -8.956 1.101 -26.306 1.00 78.50 99 ALA A C 1
ATOM 764 O O . ALA A 1 99 ? -9.837 1.597 -27.003 1.00 78.50 99 ALA A O 1
ATOM 765 N N . ASP A 1 100 ? -9.007 1.095 -24.972 1.00 74.12 100 ASP A N 1
ATOM 766 C CA . ASP A 1 100 ? -10.145 1.600 -24.197 1.00 74.12 100 ASP A CA 1
ATOM 767 C C . ASP A 1 100 ? -9.981 3.063 -23.749 1.00 74.12 100 ASP A C 1
ATOM 769 O O . ASP A 1 100 ? -10.879 3.636 -23.126 1.00 74.12 100 ASP A O 1
ATOM 773 N N . ILE A 1 101 ? -8.857 3.713 -24.076 1.00 76.62 101 ILE A N 1
ATOM 774 C CA . ILE A 1 101 ? -8.677 5.137 -23.789 1.00 76.62 101 ILE A CA 1
ATOM 775 C C . ILE A 1 101 ? -9.317 5.945 -24.916 1.00 76.62 101 ILE A C 1
ATOM 777 O O . ILE A 1 101 ? -8.695 6.260 -25.930 1.00 76.62 101 ILE A O 1
ATOM 781 N N . THR A 1 102 ? -10.578 6.330 -24.718 1.00 69.62 102 THR A N 1
ATOM 782 C CA . THR A 1 102 ? -11.227 7.329 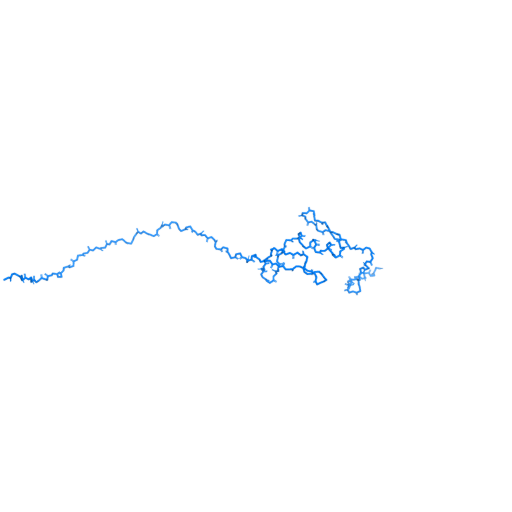-25.576 1.00 69.62 102 THR A CA 1
ATOM 783 C C . THR A 1 102 ? -10.631 8.702 -25.267 1.00 69.62 102 THR A C 1
ATOM 785 O O . THR A 1 102 ? -11.004 9.360 -24.297 1.00 69.62 102 THR A O 1
ATOM 788 N N . LEU A 1 103 ? -9.671 9.141 -26.082 1.00 67.31 103 LEU A N 1
ATOM 789 C CA . LEU A 1 103 ? -9.176 10.512 -26.036 1.00 67.31 103 LEU A CA 1
ATOM 790 C C . LEU A 1 103 ? -10.236 11.425 -26.662 1.00 67.31 103 LEU A C 1
ATOM 792 O O . LEU A 1 103 ? -10.473 11.363 -27.867 1.00 67.31 103 LEU A O 1
ATOM 796 N N . ASN A 1 104 ? -10.847 12.299 -25.860 1.00 58.62 104 ASN A N 1
ATOM 797 C CA . ASN A 1 104 ? -11.666 13.405 -26.361 1.00 58.62 104 ASN A CA 1
ATOM 798 C C . ASN A 1 104 ? -10.752 14.435 -27.044 1.00 58.62 104 ASN A C 1
ATOM 800 O O . ASN A 1 104 ? -10.475 15.503 -26.499 1.00 58.62 104 ASN A O 1
ATOM 804 N N . GLN A 1 105 ? -10.215 14.098 -28.215 1.00 60.66 105 GLN A N 1
ATOM 805 C CA . GLN A 1 105 ? -9.419 15.028 -28.999 1.00 60.66 105 GLN A CA 1
ATOM 806 C C . GLN A 1 105 ? -10.370 16.028 -29.653 1.00 60.66 105 GLN A C 1
ATOM 808 O O . GLN A 1 105 ? -11.029 15.728 -30.646 1.00 60.66 105 GLN A O 1
ATOM 813 N N . SER A 1 106 ? -10.460 17.223 -29.067 1.00 53.97 106 SER A N 1
ATOM 814 C CA . SER A 1 106 ? -11.085 18.373 -29.715 1.00 53.97 106 SER A CA 1
ATOM 815 C C . SER A 1 106 ? -10.206 18.775 -30.896 1.00 53.97 106 SER A C 1
ATOM 817 O O . SER A 1 106 ? -9.246 19.527 -30.744 1.00 53.97 106 SER A O 1
ATOM 819 N N . THR A 1 107 ? -10.504 18.250 -32.080 1.00 53.44 107 THR A N 1
ATOM 820 C CA . THR A 1 107 ? -9.939 18.748 -33.334 1.00 53.44 107 THR A CA 1
ATOM 821 C C . THR A 1 107 ? -10.498 20.145 -33.597 1.00 53.44 107 THR A C 1
ATOM 823 O O . THR A 1 107 ? -11.520 20.297 -34.266 1.00 53.44 107 THR A O 1
ATOM 826 N N . SER A 1 108 ? -9.846 21.176 -33.060 1.00 52.62 108 SER A N 1
ATOM 827 C CA . SER A 1 108 ? -9.996 22.536 -33.579 1.00 52.62 108 SER A CA 1
ATOM 828 C C . SER A 1 108 ? -9.255 22.603 -34.910 1.00 52.62 108 SER A C 1
ATOM 830 O O . SER A 1 108 ? -8.038 22.766 -34.937 1.00 52.62 108 SER A O 1
ATOM 832 N N . ASN A 1 109 ? -9.988 22.441 -36.012 1.00 51.03 109 ASN A N 1
ATOM 833 C CA . ASN A 1 109 ? -9.523 22.903 -37.316 1.00 51.03 109 ASN A CA 1
ATOM 834 C C . ASN A 1 109 ? -9.415 24.435 -37.251 1.00 51.03 109 ASN A C 1
ATOM 836 O O . ASN A 1 109 ? -10.430 25.103 -37.042 1.00 51.03 109 ASN A O 1
ATOM 840 N N . ILE A 1 110 ? -8.196 24.960 -37.386 1.00 51.97 110 ILE A N 1
ATOM 841 C CA . ILE A 1 110 ? -7.926 26.362 -37.739 1.00 51.97 110 ILE A CA 1
ATOM 842 C C . ILE A 1 110 ? -7.637 26.394 -39.235 1.00 51.97 110 ILE A C 1
ATOM 844 O O . ILE A 1 110 ? -6.860 25.519 -39.681 1.00 51.97 110 ILE A O 1
#

Radius of gyration: 36.8 Å; chains: 1; bounding box: 58×43×122 Å

Secondary structure (DSSP, 8-state):
---------------------------------PPPPEE--EEETTEEEE--EEEEETTEEE--HHHHHHHHHHTT-EEEE-SS-EEEE--TTS----TT----------

pLDDT: mean 74.19, std 16.86, range [38.12, 95.69]

Foldseek 3Di:
DDDDDDDDDDDDDDDPDDPDDDPDPDPDDDDDPDFDFDFDFDADPNDGDDTFGWGDDPNDIDTDVVVVQVSVVVVVKHWDDPPPDIDIDHDPPDPDDCVPVPDPPPPPDD

Sequence (110 aa):
MKSRSFLQCFAAGALASLALSAFAPQTAYAATNPSPMTKRWIDVNDQAYEHPYAFVANGTTYMPLYYVMQALNHMGLTDEWNGQTWTMSGPSSLPANFADITLNQSTSNI